Protein AF-A0AAW9S9H1-F1 (afdb_monomer)

Foldseek 3Di:
DWAWLDALVVVVVVCDPPPADSLLSLQLVLLLVLLCLVVVFFDPVLCVVCVVVSVCSVVVVDWRSVSCVVVNRTDICNRGDPLSNVLCCVCVNVCVSVVCLCVQFVVPHPGSSPGDTDPVSSVSSSVVSVVSSVVVVVVVVD

Sequence (142 aa):
MQQVIDDVREHFQNNFPEELPVENAYLPIGVFLAWVIEQELYSSFFEDEFETQILRFKRHETCCGILAELWDGYVAEEQLNEEGKKFAQYYYGNGIYLKDFQETLGKNLPSIYYVADNWQNYNRMRCRIDERFYDWKFMSQY

Structure (mmCIF, N/CA/C/O backbone):
data_AF-A0AAW9S9H1-F1
#
_entry.id   AF-A0AAW9S9H1-F1
#
loop_
_atom_site.group_PDB
_atom_site.id
_atom_site.type_symbol
_atom_site.label_atom_id
_atom_site.label_alt_id
_atom_site.label_comp_id
_atom_site.label_asym_id
_atom_site.label_entity_id
_atom_site.label_seq_id
_atom_site.pdbx_PDB_ins_code
_atom_site.Cartn_x
_atom_site.Cartn_y
_atom_site.Cartn_z
_atom_site.occupancy
_atom_site.B_iso_or_equiv
_atom_site.auth_seq_id
_atom_site.auth_comp_id
_atom_site.auth_asym_id
_atom_site.auth_atom_id
_atom_site.pdbx_PDB_model_num
ATOM 1 N N . MET A 1 1 ? 18.380 3.856 12.605 1.00 45.91 1 MET A N 1
ATOM 2 C CA . MET A 1 1 ? 18.155 2.601 11.861 1.00 45.91 1 MET A CA 1
ATOM 3 C C . MET A 1 1 ? 16.821 2.747 11.179 1.00 45.91 1 MET A C 1
ATOM 5 O O . MET A 1 1 ? 15.882 3.151 11.850 1.00 45.91 1 MET A O 1
ATOM 9 N N . GLN A 1 2 ? 16.770 2.492 9.879 1.00 61.25 2 GLN A N 1
ATOM 10 C CA . GLN A 1 2 ? 15.523 2.389 9.134 1.00 61.25 2 GLN A CA 1
ATOM 11 C C . GLN A 1 2 ? 14.748 1.183 9.674 1.00 61.25 2 GLN A C 1
ATOM 13 O O . GLN A 1 2 ? 15.293 0.080 9.726 1.00 61.25 2 GLN A O 1
ATOM 18 N N . GLN A 1 3 ? 13.527 1.399 10.160 1.00 85.19 3 GLN A N 1
ATOM 19 C CA . GLN A 1 3 ? 12.671 0.310 10.619 1.00 85.19 3 GLN A CA 1
ATOM 20 C C . GLN A 1 3 ? 11.887 -0.216 9.414 1.00 85.19 3 GLN A C 1
ATOM 22 O O . GLN A 1 3 ? 10.981 0.451 8.911 1.00 85.19 3 GLN A O 1
ATOM 27 N N . VAL A 1 4 ? 12.299 -1.387 8.928 1.00 91.19 4 VAL A N 1
ATOM 28 C CA . VAL A 1 4 ? 11.601 -2.145 7.882 1.00 91.19 4 VAL A CA 1
ATOM 29 C C . VAL A 1 4 ? 10.460 -2.919 8.541 1.00 91.19 4 VAL A C 1
ATOM 31 O O . VAL A 1 4 ? 10.674 -3.600 9.544 1.00 91.19 4 VAL A O 1
ATOM 34 N N . ILE A 1 5 ? 9.251 -2.750 8.012 1.00 92.12 5 ILE A N 1
ATOM 35 C CA . ILE A 1 5 ? 8.011 -3.390 8.469 1.00 92.12 5 ILE A CA 1
ATOM 36 C C . ILE A 1 5 ? 7.729 -4.650 7.642 1.00 92.12 5 ILE A C 1
ATOM 38 O O . ILE A 1 5 ? 7.293 -5.650 8.206 1.00 92.12 5 ILE A O 1
ATOM 42 N N . ASP A 1 6 ? 7.971 -4.595 6.329 1.00 92.81 6 ASP A N 1
ATOM 43 C CA . ASP A 1 6 ? 7.838 -5.729 5.408 1.00 92.81 6 ASP A CA 1
ATOM 44 C C . ASP A 1 6 ? 8.924 -5.676 4.333 1.00 92.81 6 ASP A C 1
ATOM 46 O O . ASP A 1 6 ? 9.380 -4.597 3.941 1.00 92.81 6 ASP A O 1
ATOM 50 N N . ASP A 1 7 ? 9.308 -6.854 3.867 1.00 93.81 7 ASP A N 1
ATOM 51 C CA . ASP A 1 7 ? 10.344 -7.108 2.883 1.00 93.81 7 ASP A CA 1
ATOM 52 C C . ASP A 1 7 ? 9.917 -8.298 2.023 1.00 93.81 7 ASP A C 1
ATOM 54 O O . ASP A 1 7 ? 9.780 -9.426 2.505 1.00 93.81 7 ASP A O 1
ATOM 58 N N . VAL A 1 8 ? 9.761 -8.063 0.720 1.00 92.25 8 VAL A N 1
ATOM 59 C CA . VAL A 1 8 ? 9.370 -9.091 -0.252 1.00 92.25 8 VAL A CA 1
ATOM 60 C C . VAL A 1 8 ? 10.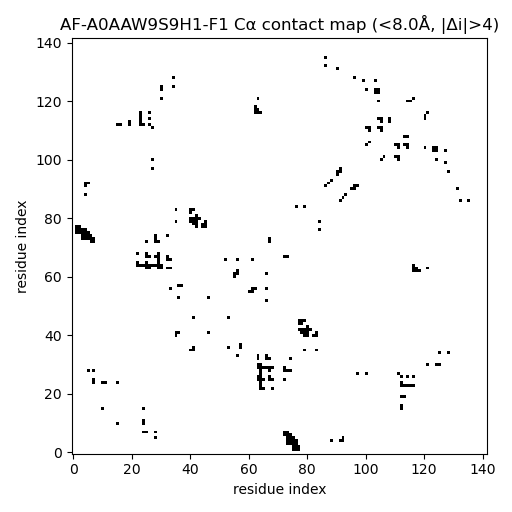276 -10.332 -0.201 1.00 92.25 8 VAL A C 1
ATOM 62 O O . VAL A 1 8 ? 9.837 -11.442 -0.500 1.00 92.25 8 VAL A O 1
ATOM 65 N N . ARG A 1 9 ? 11.535 -10.202 0.241 1.00 90.19 9 ARG A N 1
ATOM 66 C CA . ARG A 1 9 ? 12.467 -11.333 0.386 1.00 90.19 9 ARG A CA 1
ATOM 67 C C . ARG A 1 9 ? 12.000 -12.354 1.418 1.00 90.19 9 ARG A C 1
ATOM 69 O O . ARG A 1 9 ? 12.277 -13.543 1.255 1.00 90.19 9 ARG A O 1
ATOM 76 N N . GLU A 1 10 ? 11.273 -11.921 2.444 1.00 87.56 10 GLU A N 1
ATOM 77 C CA . GLU A 1 10 ? 10.674 -12.818 3.435 1.00 87.56 10 GLU A CA 1
ATOM 78 C C . GLU A 1 10 ? 9.533 -13.645 2.826 1.00 87.56 10 GLU A C 1
ATOM 80 O O . GLU A 1 10 ? 9.299 -14.785 3.228 1.00 87.56 10 GLU A O 1
ATOM 85 N N . HIS A 1 11 ? 8.859 -13.124 1.798 1.00 84.69 11 HIS A N 1
ATOM 86 C CA . HIS A 1 11 ? 7.757 -13.810 1.120 1.00 84.69 11 HIS A CA 1
ATOM 87 C C . HIS A 1 11 ? 8.279 -15.004 0.319 1.00 84.69 11 HIS A C 1
ATOM 89 O O . HIS A 1 11 ? 7.687 -16.082 0.361 1.00 84.69 11 HIS A O 1
ATOM 95 N N . PHE A 1 12 ? 9.445 -14.863 -0.321 1.00 82.69 12 PHE A N 1
ATOM 96 C CA . PHE A 1 12 ? 10.098 -15.963 -1.039 1.00 82.69 12 PHE A CA 1
ATOM 97 C C . PHE A 1 12 ? 10.557 -17.101 -0.117 1.00 82.69 12 PHE A C 1
ATOM 99 O O . PHE A 1 12 ? 10.571 -18.258 -0.531 1.00 82.69 12 PHE A O 1
ATOM 106 N N . GLN A 1 13 ? 10.896 -16.807 1.141 1.00 77.69 13 GLN A N 1
ATOM 107 C CA . GLN A 1 13 ? 11.310 -17.827 2.115 1.00 77.69 13 GLN A CA 1
ATOM 108 C C . GLN A 1 13 ? 10.122 -18.604 2.709 1.00 77.69 13 GLN A C 1
ATOM 110 O O . GLN A 1 13 ? 10.301 -19.713 3.211 1.00 77.69 13 GLN A O 1
ATOM 115 N N . ASN A 1 14 ? 8.905 -18.058 2.619 1.00 67.81 14 ASN A N 1
ATOM 116 C CA . ASN A 1 14 ? 7.711 -18.539 3.318 1.00 67.81 14 ASN A CA 1
ATOM 117 C C . ASN A 1 14 ? 6.736 -19.344 2.430 1.00 67.81 14 ASN A C 1
ATOM 119 O O . ASN A 1 14 ? 5.523 -19.303 2.642 1.00 67.81 14 ASN A O 1
ATOM 123 N N . ASN A 1 15 ? 7.254 -20.146 1.492 1.00 73.19 15 ASN A N 1
ATOM 124 C CA . ASN A 1 15 ? 6.480 -20.952 0.526 1.00 73.19 15 ASN A CA 1
ATOM 125 C C . ASN A 1 15 ? 5.802 -20.133 -0.588 1.00 73.19 15 ASN A C 1
ATOM 127 O O . ASN A 1 15 ? 4.638 -20.373 -0.925 1.00 73.19 15 ASN A O 1
ATOM 131 N N . PHE A 1 16 ? 6.519 -19.176 -1.180 1.00 85.56 16 PHE A N 1
ATOM 132 C CA . PHE A 1 16 ? 6.071 -18.576 -2.435 1.00 85.56 16 PHE A CA 1
ATOM 133 C C . PHE A 1 16 ? 5.921 -19.668 -3.520 1.00 85.56 16 PHE A C 1
ATOM 135 O O . PHE A 1 16 ? 6.846 -20.470 -3.678 1.00 85.56 16 PHE A O 1
ATOM 142 N N . PRO A 1 17 ? 4.788 -19.747 -4.245 1.00 88.94 17 PRO A N 1
ATOM 143 C CA . PRO A 1 17 ? 4.582 -20.797 -5.240 1.00 88.94 17 PRO A CA 1
ATOM 144 C C . PRO A 1 17 ? 5.556 -20.660 -6.418 1.00 88.94 17 PRO A C 1
ATOM 146 O O . PRO A 1 17 ? 5.578 -19.626 -7.084 1.00 88.94 17 PRO A O 1
ATOM 149 N N . GLU A 1 18 ? 6.352 -21.700 -6.682 1.00 88.00 18 GLU A N 1
ATOM 150 C CA . GLU A 1 18 ? 7.407 -21.694 -7.712 1.00 88.00 18 GLU A CA 1
ATOM 151 C C . GLU A 1 18 ? 6.864 -21.478 -9.133 1.00 88.00 18 GLU A C 1
ATOM 153 O O . GLU A 1 18 ? 7.589 -21.037 -10.023 1.00 88.00 18 GLU A O 1
ATOM 158 N N . GLU A 1 19 ? 5.588 -21.793 -9.364 1.00 91.44 19 GLU A N 1
ATOM 159 C CA . GLU A 1 19 ? 4.915 -21.614 -10.647 1.00 91.44 19 GLU A CA 1
ATOM 160 C C . GLU A 1 19 ? 4.454 -20.176 -10.919 1.00 91.44 19 GLU A C 1
ATOM 162 O O . GLU A 1 19 ? 4.048 -19.874 -12.046 1.00 91.44 19 GLU A O 1
ATOM 167 N N . LEU A 1 20 ? 4.468 -19.301 -9.908 1.00 92.00 20 LEU A N 1
ATOM 168 C CA . LEU A 1 20 ? 4.030 -17.918 -10.053 1.00 92.00 20 LEU A CA 1
ATOM 169 C C . LEU A 1 20 ? 5.193 -16.989 -10.435 1.00 92.00 20 LEU A C 1
ATOM 171 O O . LEU A 1 20 ? 6.317 -17.174 -9.965 1.00 92.00 20 LEU A O 1
ATOM 175 N N . PRO A 1 21 ? 4.931 -15.947 -11.245 1.00 90.56 21 PRO A N 1
ATOM 176 C CA . PRO A 1 21 ? 5.894 -14.874 -11.476 1.00 90.56 21 PRO A CA 1
ATOM 177 C C . PRO A 1 21 ? 6.252 -14.171 -10.160 1.00 90.56 21 PRO A C 1
ATOM 179 O O . PRO A 1 21 ? 5.369 -13.930 -9.334 1.00 90.56 21 PRO A O 1
ATOM 182 N N . VAL A 1 22 ? 7.527 -13.826 -9.957 1.00 88.19 22 VAL A N 1
ATOM 183 C CA . VAL A 1 22 ? 8.016 -13.214 -8.704 1.00 88.19 22 VAL A CA 1
ATOM 184 C C . VAL A 1 22 ? 7.321 -11.890 -8.383 1.00 88.19 22 VAL A C 1
ATOM 186 O O . VAL A 1 22 ? 7.162 -11.540 -7.216 1.00 88.19 22 VAL A O 1
ATOM 189 N N . GLU A 1 23 ? 6.832 -11.198 -9.408 1.00 88.44 23 GLU A N 1
ATOM 190 C CA . GLU A 1 23 ? 6.074 -9.951 -9.346 1.00 88.44 23 GLU A CA 1
ATOM 191 C C . GLU A 1 23 ? 4.810 -10.097 -8.478 1.00 88.44 23 GLU A C 1
ATOM 193 O O . GLU A 1 23 ? 4.378 -9.148 -7.822 1.00 88.44 23 GLU A O 1
ATOM 198 N N . ASN A 1 24 ? 4.243 -11.304 -8.381 1.00 93.06 24 ASN A N 1
ATOM 199 C CA . ASN A 1 24 ? 3.082 -11.569 -7.535 1.00 93.06 24 ASN A CA 1
ATOM 200 C C . ASN A 1 24 ? 3.386 -11.422 -6.032 1.00 93.06 24 ASN A C 1
ATOM 202 O O . ASN A 1 24 ? 2.471 -11.136 -5.256 1.00 93.06 24 ASN A O 1
ATOM 206 N N . ALA A 1 25 ? 4.645 -11.589 -5.607 1.00 93.44 25 ALA A N 1
ATOM 207 C CA . ALA A 1 25 ? 5.056 -11.364 -4.219 1.00 93.44 25 ALA A CA 1
ATOM 208 C C . ALA A 1 25 ? 5.036 -9.874 -3.841 1.00 93.44 25 ALA A C 1
ATOM 210 O O . ALA A 1 25 ? 4.823 -9.532 -2.681 1.00 93.44 25 ALA A O 1
ATOM 211 N N . TYR A 1 26 ? 5.192 -8.982 -4.822 1.00 95.81 26 TYR A N 1
ATOM 212 C CA . TYR A 1 26 ? 5.199 -7.534 -4.609 1.00 95.81 26 TYR A CA 1
ATOM 213 C C . TYR A 1 26 ? 3.795 -6.963 -4.423 1.00 95.81 26 TYR A C 1
ATOM 215 O O . TYR A 1 26 ? 3.640 -5.877 -3.868 1.00 95.81 26 TYR A O 1
ATOM 223 N N . LEU A 1 27 ? 2.754 -7.672 -4.868 1.00 96.06 27 LEU A N 1
ATOM 224 C CA . LEU A 1 27 ? 1.399 -7.131 -4.903 1.00 96.06 27 LEU A CA 1
ATOM 225 C C . LEU A 1 27 ? 0.851 -6.724 -3.520 1.00 96.06 27 LEU A C 1
ATOM 227 O O . LEU A 1 27 ? 0.318 -5.616 -3.425 1.00 96.06 27 LEU A O 1
ATOM 231 N N . PRO A 1 28 ? 0.964 -7.532 -2.443 1.00 96.12 28 PRO A N 1
ATOM 232 C CA . PRO A 1 28 ? 0.505 -7.109 -1.121 1.00 96.12 28 PRO A CA 1
ATOM 233 C C . PRO A 1 28 ? 1.202 -5.832 -0.638 1.00 96.12 28 PRO A C 1
ATOM 235 O O . PRO A 1 28 ? 0.533 -4.930 -0.143 1.00 96.12 28 PRO A O 1
ATOM 238 N N . ILE A 1 29 ? 2.511 -5.706 -0.846 1.00 97.00 29 ILE A N 1
ATOM 239 C CA . ILE A 1 29 ? 3.274 -4.503 -0.488 1.00 97.00 29 ILE A CA 1
ATOM 240 C C . ILE A 1 29 ? 2.806 -3.311 -1.337 1.00 97.00 29 ILE A C 1
ATOM 242 O O . ILE A 1 29 ? 2.474 -2.243 -0.817 1.00 97.00 29 ILE A O 1
ATOM 246 N N . GLY A 1 30 ? 2.673 -3.528 -2.644 1.00 97.44 30 GLY A N 1
ATOM 247 C CA . GLY A 1 30 ? 2.250 -2.528 -3.615 1.00 97.44 30 GLY A CA 1
ATOM 248 C C . GLY A 1 30 ? 0.868 -1.957 -3.348 1.00 97.44 30 GLY A C 1
ATOM 249 O O . GLY A 1 30 ? 0.685 -0.751 -3.452 1.00 97.44 30 GLY A O 1
ATOM 250 N N . VAL A 1 31 ? -0.101 -2.788 -2.957 1.00 98.25 31 VAL A N 1
ATOM 251 C CA . VAL A 1 31 ? -1.464 -2.333 -2.637 1.00 98.25 31 VAL A CA 1
ATOM 252 C C . VAL A 1 31 ? -1.474 -1.387 -1.435 1.00 98.25 31 VAL A C 1
ATOM 254 O O . VAL A 1 31 ? -2.193 -0.386 -1.452 1.00 98.25 31 VAL A O 1
ATOM 257 N N . PHE A 1 32 ? -0.673 -1.665 -0.405 1.00 98.38 32 PHE A N 1
ATOM 258 C CA . PHE A 1 32 ? -0.579 -0.787 0.760 1.00 98.38 32 PHE A CA 1
ATOM 259 C C . PHE A 1 32 ? 0.096 0.542 0.411 1.00 98.38 32 PHE A C 1
ATOM 261 O O . PHE A 1 32 ? -0.424 1.605 0.743 1.00 98.38 32 PHE A O 1
ATOM 268 N N . LEU A 1 33 ? 1.214 0.491 -0.314 1.00 97.62 33 LEU A N 1
ATOM 269 C CA . LEU A 1 33 ? 1.966 1.676 -0.735 1.00 97.62 33 LEU A CA 1
ATOM 270 C C . LEU A 1 33 ? 1.172 2.554 -1.710 1.00 97.62 33 LEU A C 1
ATOM 272 O O . LEU A 1 33 ? 1.164 3.775 -1.590 1.00 97.62 33 LEU A O 1
ATOM 276 N N . ALA A 1 34 ? 0.422 1.937 -2.617 1.00 97.75 34 ALA A N 1
ATOM 277 C CA . ALA A 1 34 ? -0.544 2.613 -3.469 1.00 97.75 34 ALA A CA 1
ATOM 278 C C . ALA A 1 34 ? -1.591 3.389 -2.651 1.00 97.75 34 ALA A C 1
ATOM 280 O O . ALA A 1 34 ? -1.890 4.542 -2.948 1.00 97.75 34 ALA A O 1
ATOM 281 N N . TRP A 1 35 ? -2.143 2.784 -1.595 1.00 98.50 35 TRP A N 1
ATOM 282 C CA . TRP A 1 35 ? -3.068 3.476 -0.693 1.00 98.50 35 TRP A CA 1
ATOM 283 C C . TRP A 1 35 ? -2.385 4.618 0.083 1.00 98.50 35 TRP A C 1
ATOM 285 O O . TRP A 1 35 ? -2.955 5.701 0.202 1.00 98.50 35 TRP A O 1
ATOM 295 N N . VAL A 1 36 ? -1.140 4.428 0.534 1.00 98.19 36 VAL A N 1
ATOM 296 C CA . VAL A 1 36 ? -0.325 5.485 1.166 1.00 98.19 36 VAL A CA 1
ATOM 297 C C . VAL A 1 36 ? -0.159 6.695 0.239 1.00 98.19 36 VAL A C 1
ATOM 299 O O . VAL A 1 36 ? -0.264 7.829 0.708 1.00 98.19 36 VAL A O 1
ATOM 302 N N . ILE A 1 37 ? 0.056 6.476 -1.065 1.00 97.50 37 ILE A N 1
ATOM 303 C CA . ILE A 1 37 ? 0.117 7.550 -2.068 1.00 97.50 37 ILE A CA 1
ATOM 304 C C . ILE A 1 37 ? -1.191 8.343 -2.121 1.00 97.50 37 ILE A C 1
ATOM 306 O O . ILE A 1 37 ? -1.162 9.575 -2.129 1.00 97.50 37 ILE A O 1
ATOM 310 N N . GLU A 1 38 ? -2.330 7.655 -2.200 1.00 96.69 38 GLU A N 1
ATOM 311 C CA . GLU A 1 38 ? -3.638 8.307 -2.334 1.00 96.69 38 GLU A CA 1
ATOM 312 C C . GLU A 1 38 ? -4.026 9.118 -1.097 1.00 96.69 38 GLU A C 1
ATOM 314 O O . GLU A 1 38 ? -4.688 10.145 -1.228 1.00 96.69 38 GLU A O 1
ATOM 319 N N . GLN A 1 39 ? -3.597 8.682 0.089 1.00 97.94 39 GLN A N 1
ATOM 320 C CA . GLN A 1 39 ? -3.829 9.396 1.347 1.00 97.94 39 GLN A CA 1
ATOM 321 C C . GLN A 1 39 ? -2.744 10.431 1.679 1.00 97.94 39 GLN A C 1
ATOM 323 O O . GLN A 1 39 ? -2.813 11.053 2.737 1.00 97.94 39 GLN A O 1
ATOM 328 N N . GLU A 1 40 ? -1.741 10.599 0.811 1.00 97.19 40 GLU A N 1
ATOM 329 C CA . GLU A 1 40 ? -0.606 11.514 1.015 1.00 97.19 40 GLU A CA 1
ATOM 330 C C . GLU A 1 40 ? 0.134 11.248 2.342 1.00 97.19 40 GLU A C 1
ATOM 332 O O . GLU A 1 40 ? 0.591 12.152 3.042 1.00 97.19 40 GLU A O 1
ATOM 337 N N . LEU A 1 41 ? 0.253 9.964 2.700 1.00 98.00 41 LEU A N 1
ATOM 338 C CA . LEU A 1 41 ? 0.894 9.497 3.935 1.00 98.00 41 LEU A CA 1
ATOM 339 C 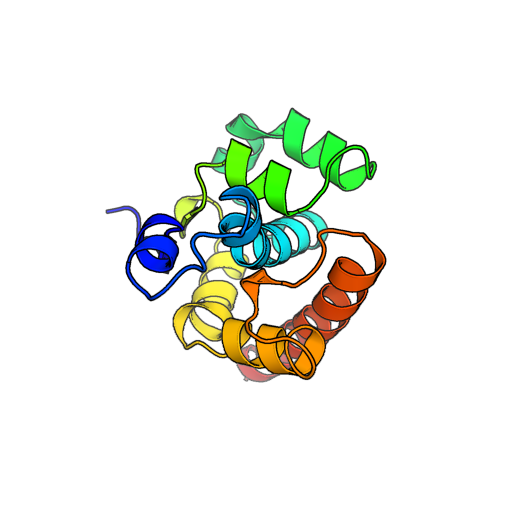C . LEU A 1 41 ? 2.391 9.199 3.775 1.00 98.00 41 LEU A C 1
ATOM 341 O O . LEU A 1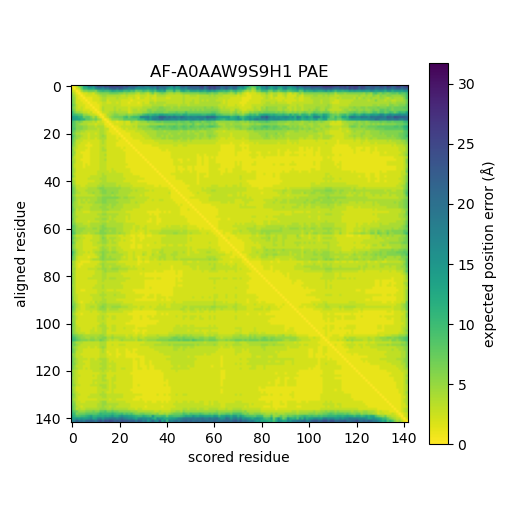 41 ? 3.026 8.677 4.695 1.00 98.00 41 LEU A O 1
ATOM 345 N N . TYR A 1 42 ? 2.960 9.527 2.618 1.00 96.94 42 TYR A N 1
ATOM 346 C CA . TYR A 1 42 ? 4.381 9.377 2.333 1.00 96.94 42 TYR A CA 1
ATOM 347 C C . TYR A 1 42 ? 5.211 10.525 2.934 1.00 96.94 42 TYR A C 1
ATOM 349 O O . TYR A 1 42 ? 4.689 11.597 3.247 1.00 96.94 42 TYR A O 1
ATOM 357 N N . SER A 1 43 ? 6.508 10.295 3.151 1.00 96.56 43 SER A N 1
ATOM 358 C CA . SER A 1 43 ? 7.428 11.325 3.654 1.00 96.56 43 SER A CA 1
ATOM 359 C C . SER A 1 43 ? 7.865 12.283 2.541 1.00 96.56 43 SER A C 1
ATOM 361 O O . SER A 1 43 ? 7.859 11.920 1.368 1.00 96.56 43 SER A O 1
ATOM 363 N N . SER A 1 44 ? 8.303 13.497 2.893 1.00 95.44 44 SER A N 1
ATOM 364 C CA . SER A 1 44 ? 8.830 14.449 1.901 1.00 95.44 44 SER A CA 1
ATOM 365 C C . SER A 1 44 ? 10.110 13.944 1.233 1.00 95.44 44 SER A C 1
ATOM 367 O O . SER A 1 44 ? 10.297 14.133 0.042 1.00 95.44 44 SER A O 1
ATOM 369 N N . PHE A 1 45 ? 10.969 13.256 1.993 1.00 91.69 45 PHE A N 1
ATOM 370 C CA . PHE A 1 45 ? 12.168 12.610 1.453 1.00 91.69 45 PHE A CA 1
ATOM 371 C C . PHE A 1 45 ? 11.800 11.597 0.364 1.00 91.69 45 PHE A C 1
ATOM 373 O O . PHE A 1 45 ? 12.397 11.577 -0.705 1.00 91.69 45 PHE A O 1
ATOM 380 N N . PHE A 1 46 ? 10.774 10.792 0.629 1.00 91.50 46 PHE A N 1
ATOM 381 C CA . PHE A 1 46 ? 10.300 9.794 -0.310 1.00 91.50 46 PHE A CA 1
ATOM 382 C C . PHE A 1 46 ? 9.627 10.416 -1.544 1.00 91.50 46 PHE A C 1
ATOM 384 O O . PHE A 1 46 ? 9.800 9.930 -2.659 1.00 91.50 46 PHE A O 1
ATOM 391 N N . GLU A 1 47 ? 8.887 11.512 -1.365 1.00 94.75 47 GLU A N 1
ATOM 392 C CA . GLU A 1 47 ? 8.324 12.284 -2.477 1.00 94.75 47 GLU A CA 1
ATOM 393 C C . GLU A 1 47 ? 9.414 12.839 -3.398 1.00 94.75 47 GLU A C 1
ATOM 395 O O . GLU A 1 47 ? 9.315 12.665 -4.612 1.00 94.75 47 GLU A O 1
ATOM 400 N N . ASP A 1 48 ? 10.471 13.431 -2.832 1.00 94.69 48 ASP A N 1
ATOM 401 C CA . ASP A 1 48 ? 11.589 14.002 -3.593 1.00 94.69 48 ASP A CA 1
ATOM 402 C C . ASP A 1 48 ? 12.289 12.948 -4.476 1.00 94.69 48 ASP A C 1
ATOM 404 O O . ASP A 1 48 ? 12.730 13.256 -5.585 1.00 94.69 48 ASP A O 1
ATOM 408 N N . GLU A 1 49 ? 12.380 11.695 -4.014 1.00 93.12 49 GLU A N 1
ATOM 409 C CA . GLU A 1 49 ? 13.002 10.602 -4.773 1.00 93.12 49 GLU A CA 1
ATOM 410 C C . GLU A 1 49 ? 12.065 9.963 -5.814 1.00 93.12 49 GLU A C 1
ATOM 412 O O . GLU A 1 49 ? 12.527 9.536 -6.877 1.00 93.12 49 GLU A O 1
ATOM 417 N N . PHE A 1 50 ? 10.754 9.907 -5.546 1.00 93.50 50 PHE A N 1
ATOM 418 C CA . PHE A 1 50 ? 9.802 9.095 -6.321 1.00 93.50 50 PHE A CA 1
ATOM 419 C C . PHE A 1 50 ? 8.605 9.865 -6.906 1.00 93.50 50 PHE A C 1
ATOM 421 O O . PHE A 1 50 ? 7.617 9.249 -7.323 1.00 93.50 50 PHE A O 1
ATOM 428 N N . GLU A 1 51 ? 8.685 11.196 -7.007 1.00 95.19 51 GLU A N 1
ATOM 429 C CA . GLU A 1 51 ? 7.619 12.076 -7.519 1.00 95.19 51 GLU A CA 1
ATOM 430 C C . GLU A 1 51 ? 7.008 11.567 -8.840 1.00 95.19 51 GLU A C 1
ATOM 432 O O . GLU A 1 51 ? 5.787 11.503 -9.007 1.00 95.19 51 GLU A O 1
ATOM 437 N N . THR A 1 52 ? 7.847 11.143 -9.792 1.00 94.69 52 THR A N 1
ATOM 438 C CA . THR A 1 52 ? 7.375 10.674 -11.105 1.00 94.69 52 THR A CA 1
ATOM 439 C C . THR A 1 52 ? 6.529 9.404 -10.987 1.00 94.69 52 THR A C 1
ATOM 441 O O . THR A 1 52 ? 5.491 9.287 -11.638 1.00 94.69 52 THR A O 1
ATOM 444 N N . GLN A 1 53 ? 6.946 8.443 -10.165 1.00 94.69 53 GLN A N 1
ATOM 445 C CA . GLN A 1 53 ? 6.245 7.180 -9.940 1.00 94.69 53 GLN A CA 1
ATOM 446 C C . GLN A 1 53 ? 4.915 7.431 -9.224 1.00 94.69 53 GLN A C 1
ATOM 448 O O . GLN A 1 53 ? 3.891 6.883 -9.635 1.00 94.69 53 GLN A O 1
ATOM 453 N N . ILE A 1 54 ? 4.915 8.333 -8.238 1.00 95.50 54 ILE A N 1
ATOM 454 C CA . ILE A 1 54 ? 3.716 8.797 -7.534 1.00 95.50 54 ILE A CA 1
ATOM 455 C C . ILE A 1 54 ? 2.710 9.400 -8.524 1.00 95.50 54 ILE A C 1
ATOM 457 O O . ILE A 1 54 ? 1.544 9.000 -8.548 1.00 95.50 54 ILE A O 1
ATOM 461 N N . LEU A 1 55 ? 3.150 10.315 -9.394 1.00 95.81 55 LEU A N 1
ATOM 462 C CA . LEU A 1 55 ? 2.289 10.945 -10.400 1.00 95.81 55 LEU A CA 1
ATOM 463 C C . LEU A 1 55 ? 1.728 9.935 -11.406 1.00 95.81 55 LEU A C 1
ATOM 465 O O . LEU A 1 55 ? 0.545 9.999 -11.745 1.00 95.81 55 LEU A O 1
ATOM 469 N N . ARG A 1 56 ? 2.550 8.989 -11.873 1.00 95.31 56 ARG A N 1
ATOM 470 C CA . ARG A 1 56 ? 2.109 7.922 -12.784 1.00 95.31 56 ARG A CA 1
ATOM 471 C C . ARG A 1 56 ? 1.080 7.009 -12.124 1.00 95.31 56 ARG A C 1
ATOM 473 O O . ARG A 1 56 ? 0.092 6.657 -12.765 1.00 95.31 56 ARG A O 1
ATOM 480 N N . PHE A 1 57 ? 1.263 6.672 -10.847 1.00 94.88 57 PHE A N 1
ATOM 481 C CA . PHE A 1 57 ? 0.278 5.904 -10.088 1.00 94.88 57 PHE A CA 1
ATOM 482 C C . PHE A 1 57 ? -1.043 6.671 -9.950 1.00 94.88 57 PHE A C 1
ATOM 484 O O . PHE A 1 57 ? -2.085 6.151 -10.346 1.00 94.88 57 PHE A O 1
ATOM 491 N N . LYS A 1 58 ? -1.000 7.945 -9.524 1.00 94.06 58 LYS A N 1
ATOM 492 C CA . LYS A 1 58 ? -2.190 8.815 -9.405 1.00 94.06 58 LYS A CA 1
ATOM 493 C C . LYS A 1 58 ? -2.947 8.995 -10.737 1.00 94.06 58 LYS A C 1
ATOM 495 O O . LYS A 1 58 ? -4.143 9.267 -10.731 1.00 94.06 58 LYS A O 1
ATOM 500 N N . ARG A 1 59 ? -2.283 8.834 -11.890 1.00 95.88 59 ARG A N 1
ATOM 501 C CA . ARG A 1 59 ? -2.894 8.868 -13.239 1.00 95.88 59 ARG A CA 1
ATOM 502 C C . ARG A 1 59 ? -3.361 7.506 -13.761 1.00 95.88 59 ARG A C 1
ATOM 504 O O . ARG A 1 59 ? -3.829 7.417 -14.893 1.00 95.88 59 ARG A O 1
ATOM 511 N N . HIS A 1 60 ? -3.229 6.459 -12.955 1.00 93.69 60 HIS A N 1
ATOM 512 C CA . HIS A 1 60 ? -3.497 5.070 -13.320 1.00 93.69 60 HIS A CA 1
ATOM 513 C C . HIS A 1 60 ? -2.628 4.542 -14.480 1.00 93.69 60 HIS A C 1
ATOM 515 O O . HIS A 1 60 ? -3.039 3.655 -15.228 1.00 93.69 60 HIS A O 1
ATOM 521 N N . GLU A 1 61 ? -1.409 5.069 -14.631 1.00 94.50 61 GLU A N 1
ATOM 522 C CA . GLU A 1 61 ? -0.439 4.675 -15.666 1.00 94.50 61 GLU A CA 1
ATOM 523 C C . GLU A 1 61 ? 0.502 3.538 -15.214 1.00 94.50 61 GLU A C 1
ATOM 525 O O . GLU A 1 61 ? 1.354 3.089 -15.985 1.00 94.50 61 GLU A O 1
ATOM 530 N N . THR A 1 62 ? 0.384 3.090 -13.961 1.00 92.44 62 THR A N 1
ATOM 531 C CA . THR A 1 62 ? 1.093 1.934 -13.390 1.00 92.44 62 THR A CA 1
ATO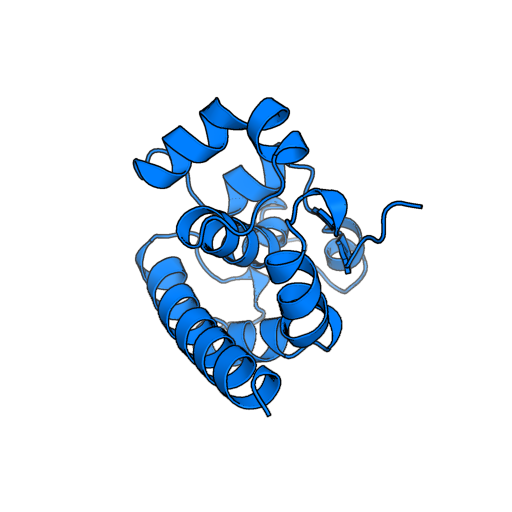M 532 C C . THR A 1 62 ? 0.178 1.181 -12.422 1.00 92.44 62 THR A C 1
ATOM 534 O O . THR A 1 62 ? -0.828 1.728 -11.968 1.00 92.44 62 THR A O 1
ATOM 537 N N . CYS A 1 63 ? 0.507 -0.074 -12.124 1.00 91.19 63 CYS A N 1
ATOM 538 C CA . CYS A 1 63 ? -0.219 -0.929 -11.184 1.00 91.19 63 CYS A CA 1
ATOM 539 C C . CYS A 1 63 ? 0.567 -1.137 -9.877 1.00 91.19 63 CYS A C 1
ATOM 541 O O . CYS A 1 63 ? 1.695 -0.655 -9.737 1.00 91.19 63 CYS A O 1
ATOM 543 N N . CYS A 1 64 ? -0.055 -1.804 -8.902 1.00 95.19 64 CYS A N 1
ATOM 544 C CA . CYS A 1 64 ? 0.446 -1.870 -7.528 1.00 95.19 64 CYS A CA 1
ATOM 545 C C . CYS A 1 64 ? 1.742 -2.686 -7.422 1.00 95.19 64 CYS A C 1
ATOM 547 O O . CYS A 1 64 ? 2.684 -2.251 -6.766 1.00 95.19 64 CYS A O 1
ATOM 549 N N . GLY A 1 65 ? 1.811 -3.844 -8.080 1.00 92.31 65 GLY A N 1
ATOM 550 C CA . GLY A 1 65 ? 2.984 -4.718 -8.053 1.00 92.31 65 GLY A CA 1
ATOM 551 C C . GLY A 1 65 ? 4.217 -4.040 -8.646 1.00 92.31 65 GLY A C 1
ATOM 552 O O . GLY A 1 65 ? 5.258 -4.009 -7.999 1.00 92.31 65 GLY A O 1
ATOM 553 N N . ILE A 1 66 ? 4.071 -3.395 -9.811 1.00 90.44 66 ILE A N 1
ATOM 554 C CA . ILE A 1 66 ? 5.162 -2.640 -10.457 1.00 90.44 66 ILE A CA 1
ATOM 555 C C . ILE A 1 66 ? 5.633 -1.483 -9.569 1.00 90.44 66 ILE A C 1
ATOM 557 O O . ILE A 1 66 ? 6.828 -1.217 -9.483 1.00 90.44 66 ILE A O 1
ATOM 561 N N . LEU A 1 67 ? 4.709 -0.781 -8.904 1.00 93.06 67 LEU A N 1
ATOM 562 C CA . LEU A 1 67 ? 5.066 0.293 -7.977 1.00 93.06 67 LEU A CA 1
ATOM 563 C C . LEU A 1 67 ? 5.964 -0.231 -6.845 1.00 93.06 67 LEU A C 1
ATOM 565 O O . LEU A 1 67 ? 7.000 0.366 -6.574 1.00 93.06 67 LEU A O 1
ATOM 569 N N . ALA A 1 68 ? 5.590 -1.351 -6.220 1.00 93.88 68 ALA A N 1
ATOM 570 C CA . ALA A 1 68 ? 6.402 -1.964 -5.172 1.00 93.88 68 ALA A CA 1
ATOM 571 C C . ALA A 1 68 ? 7.741 -2.492 -5.694 1.00 93.88 68 ALA A C 1
ATOM 573 O O . ALA A 1 68 ? 8.744 -2.349 -5.003 1.00 93.88 68 ALA A O 1
ATOM 574 N N . GLU A 1 69 ? 7.777 -3.068 -6.894 1.00 92.12 69 GLU A N 1
ATOM 575 C CA . GLU A 1 69 ? 9.017 -3.534 -7.524 1.00 92.12 69 GLU A CA 1
ATOM 576 C C . GLU A 1 69 ? 10.012 -2.386 -7.740 1.00 92.12 69 GLU A C 1
ATOM 578 O O . GLU A 1 69 ? 11.180 -2.507 -7.381 1.00 92.12 69 GLU A O 1
ATOM 583 N N . LEU A 1 70 ? 9.542 -1.240 -8.246 1.00 89.00 70 LEU A N 1
ATOM 584 C CA . LEU A 1 70 ? 10.364 -0.037 -8.429 1.00 89.00 70 LEU A CA 1
ATOM 585 C C . LEU A 1 70 ? 10.890 0.548 -7.110 1.00 89.00 70 LEU A C 1
ATOM 587 O O . LEU A 1 70 ? 11.828 1.342 -7.136 1.00 89.00 70 LEU A O 1
ATOM 591 N N . TRP A 1 71 ? 10.276 0.184 -5.985 1.00 90.38 71 TRP A N 1
ATOM 592 C CA . TRP A 1 71 ? 10.641 0.602 -4.628 1.00 90.38 71 TRP A CA 1
ATOM 593 C C . TRP A 1 71 ? 11.277 -0.544 -3.830 1.00 90.38 71 TRP A C 1
ATOM 595 O O . TRP A 1 71 ? 11.166 -0.610 -2.605 1.00 90.38 71 TRP A O 1
ATOM 605 N N . ASP A 1 72 ? 11.903 -1.472 -4.557 1.00 90.25 72 ASP A N 1
ATOM 606 C CA . ASP A 1 72 ? 12.640 -2.641 -4.079 1.00 90.25 72 ASP A CA 1
ATOM 607 C C . ASP A 1 72 ? 11.837 -3.630 -3.204 1.00 90.25 72 ASP A C 1
ATOM 609 O O . ASP A 1 72 ? 12.398 -4.587 -2.672 1.00 90.25 72 ASP A O 1
ATOM 613 N N . GLY A 1 73 ? 10.515 -3.466 -3.100 1.00 93.00 73 GLY A N 1
ATOM 614 C CA . GLY A 1 73 ? 9.622 -4.386 -2.398 1.00 93.00 73 GLY A CA 1
ATOM 61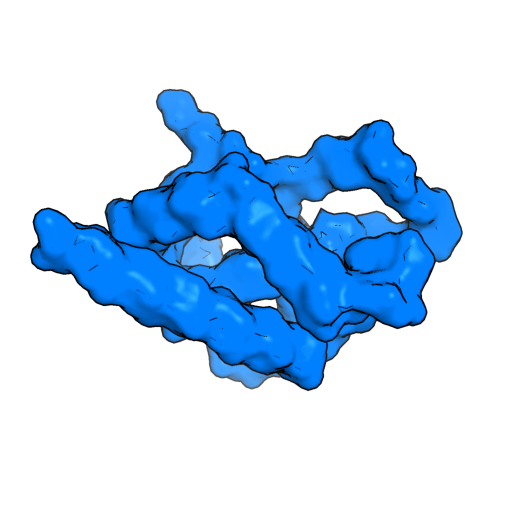5 C C . GLY A 1 73 ? 9.670 -4.281 -0.875 1.00 93.00 73 GLY A C 1
ATOM 616 O O . GLY A 1 73 ? 9.621 -5.313 -0.206 1.00 93.00 73 GLY A O 1
ATOM 617 N N . TYR A 1 74 ? 9.736 -3.065 -0.323 1.00 94.12 74 TYR A N 1
ATOM 618 C CA . TYR A 1 74 ? 9.699 -2.840 1.128 1.00 94.12 74 TYR A CA 1
ATOM 619 C C . TYR A 1 74 ? 8.572 -1.916 1.566 1.00 94.12 74 TYR A C 1
ATOM 621 O O . TYR A 1 74 ? 8.234 -0.953 0.875 1.00 94.12 74 TYR A O 1
ATOM 629 N N . VAL A 1 75 ? 8.088 -2.158 2.786 1.00 94.69 75 VAL A N 1
ATOM 630 C CA . VAL A 1 75 ? 7.403 -1.151 3.600 1.00 94.69 75 VAL A CA 1
ATOM 631 C C . VAL A 1 75 ? 8.348 -0.746 4.725 1.00 94.69 75 VAL A C 1
ATOM 633 O O . VAL A 1 75 ? 8.683 -1.561 5.582 1.00 94.69 75 VAL A O 1
ATOM 636 N N . ALA A 1 76 ? 8.780 0.510 4.747 1.00 93.94 76 ALA A N 1
ATOM 637 C CA . ALA A 1 76 ? 9.708 1.048 5.732 1.00 93.94 76 ALA A CA 1
ATOM 638 C C . ALA A 1 76 ? 9.232 2.404 6.254 1.00 93.94 76 ALA A C 1
ATOM 640 O O . ALA A 1 76 ? 8.656 3.207 5.524 1.00 93.94 76 ALA A O 1
ATOM 641 N N . GLU A 1 77 ? 9.520 2.698 7.522 1.00 93.88 77 GLU A N 1
ATOM 642 C CA . GLU A 1 77 ? 9.054 3.938 8.155 1.00 93.88 77 GLU A CA 1
ATOM 643 C C . GLU A 1 77 ? 9.533 5.214 7.457 1.00 93.88 77 GLU A C 1
ATOM 645 O O . GLU A 1 77 ? 8.837 6.222 7.493 1.00 93.88 77 GLU A O 1
ATOM 650 N N . GLU A 1 78 ? 10.700 5.201 6.812 1.00 92.69 78 GLU A N 1
ATOM 651 C CA . GLU A 1 78 ? 11.219 6.376 6.099 1.00 92.69 78 GLU A CA 1
ATOM 652 C C . GLU A 1 78 ? 10.412 6.750 4.852 1.00 92.69 78 GLU A C 1
ATOM 654 O O . GLU A 1 78 ? 10.417 7.915 4.453 1.00 92.69 78 GLU A O 1
ATOM 659 N N . GLN A 1 79 ? 9.674 5.796 4.277 1.00 94.44 79 GLN A N 1
ATOM 660 C CA . GLN A 1 79 ? 8.772 6.053 3.155 1.00 94.44 79 GLN A CA 1
ATOM 661 C C . GLN A 1 79 ? 7.541 6.850 3.606 1.00 94.44 79 GLN A C 1
ATOM 663 O O . GLN A 1 79 ? 6.820 7.399 2.779 1.00 94.44 79 GLN A O 1
ATOM 668 N N . LEU A 1 80 ? 7.290 6.925 4.917 1.00 96.69 80 LEU A N 1
ATOM 669 C CA . LEU A 1 80 ? 6.050 7.405 5.513 1.00 96.69 80 LEU A CA 1
ATOM 670 C C . LEU A 1 80 ? 6.269 8.691 6.314 1.00 96.69 80 LEU A C 1
ATOM 672 O O . LEU A 1 80 ? 7.296 8.885 6.969 1.00 96.69 80 LEU A O 1
ATOM 676 N N . ASN A 1 81 ? 5.273 9.572 6.319 1.00 97.44 81 ASN A N 1
ATOM 677 C CA . ASN A 1 81 ? 5.232 10.674 7.277 1.00 97.44 81 ASN A CA 1
ATOM 678 C C . ASN A 1 81 ? 4.825 10.173 8.678 1.00 97.44 81 ASN A C 1
ATOM 680 O O . ASN A 1 81 ? 4.503 9.002 8.873 1.00 97.44 81 ASN A O 1
ATOM 684 N N . GLU A 1 82 ? 4.831 11.051 9.683 1.00 96.38 82 GLU A N 1
ATOM 685 C CA . GLU A 1 82 ? 4.565 10.664 11.080 1.00 96.38 82 GLU A CA 1
ATOM 686 C C . GLU A 1 82 ? 3.202 9.997 11.307 1.00 96.38 82 GLU A C 1
ATOM 688 O O . GLU A 1 82 ? 3.059 9.143 12.182 1.00 96.38 82 GLU A O 1
ATOM 693 N N . GLU A 1 83 ? 2.188 10.372 10.533 1.00 97.38 83 GLU A N 1
ATOM 694 C CA . GLU A 1 83 ? 0.866 9.761 10.609 1.00 97.38 83 GLU A CA 1
ATOM 695 C C . GLU A 1 83 ? 0.852 8.389 9.930 1.00 97.38 83 GLU A C 1
ATOM 697 O O . GLU A 1 83 ? 0.401 7.407 10.528 1.00 97.38 83 GLU A O 1
ATOM 702 N N . GLY A 1 84 ? 1.430 8.312 8.727 1.00 97.50 84 GLY A N 1
ATOM 703 C CA . GLY A 1 84 ? 1.614 7.073 7.982 1.00 97.50 84 GLY A CA 1
ATOM 704 C C . GLY A 1 84 ? 2.378 6.027 8.789 1.00 97.50 84 GLY A C 1
ATOM 705 O O . GLY A 1 84 ? 1.932 4.886 8.867 1.00 97.50 84 GLY A O 1
ATOM 706 N N . LYS A 1 85 ? 3.462 6.415 9.476 1.00 96.62 85 LYS A N 1
ATOM 707 C CA . LYS A 1 85 ? 4.244 5.526 10.354 1.00 96.62 85 LYS A CA 1
ATOM 708 C C . LYS A 1 85 ? 3.380 4.891 11.438 1.00 96.62 85 LYS A C 1
ATOM 710 O O . LYS A 1 85 ? 3.379 3.672 11.591 1.00 96.62 85 LYS A O 1
ATOM 715 N N . LYS A 1 86 ? 2.612 5.700 12.174 1.00 96.25 86 LYS A N 1
ATOM 716 C CA . LYS A 1 86 ? 1.770 5.207 13.275 1.00 96.25 86 LYS A CA 1
ATOM 717 C C . LYS A 1 86 ? 0.684 4.262 12.772 1.00 96.25 86 LYS A C 1
ATOM 719 O O . LYS A 1 86 ? 0.441 3.225 13.390 1.00 96.25 86 LYS A O 1
ATOM 724 N N . PHE A 1 87 ? 0.052 4.596 11.647 1.00 97.69 87 PHE A N 1
ATOM 725 C CA . PHE A 1 87 ? -0.954 3.722 11.059 1.00 97.69 87 PHE A CA 1
ATOM 726 C C . PHE A 1 87 ? -0.341 2.429 10.509 1.00 97.69 87 PHE A C 1
ATOM 728 O O . PHE A 1 87 ? -0.875 1.354 10.767 1.00 97.69 87 PHE A O 1
ATOM 735 N N . ALA A 1 88 ? 0.802 2.500 9.820 1.00 97.38 88 ALA A N 1
ATOM 736 C CA . ALA A 1 88 ? 1.505 1.326 9.312 1.00 97.38 88 ALA A CA 1
ATOM 737 C C . ALA A 1 88 ? 1.933 0.388 10.448 1.00 97.38 88 ALA A C 1
ATOM 739 O O . ALA A 1 88 ? 1.702 -0.812 10.358 1.00 97.38 88 ALA A O 1
ATOM 740 N N . GLN A 1 89 ? 2.459 0.910 11.558 1.00 95.19 89 GLN A N 1
ATOM 741 C CA . GLN A 1 89 ? 2.755 0.100 12.746 1.00 95.19 89 GLN A CA 1
ATOM 742 C C . GLN A 1 89 ? 1.495 -0.576 13.309 1.00 95.19 89 GLN A C 1
ATOM 744 O O . GLN A 1 89 ? 1.511 -1.772 13.601 1.00 95.19 89 GLN A O 1
ATOM 749 N N . TYR A 1 90 ? 0.391 0.168 13.439 1.00 95.94 90 TYR A N 1
ATOM 750 C CA . TYR A 1 90 ? -0.870 -0.365 13.958 1.00 95.94 90 TYR A CA 1
ATOM 751 C C . TYR A 1 90 ? -1.468 -1.449 13.054 1.00 95.94 90 TYR A C 1
ATOM 753 O O . TYR A 1 90 ? -1.840 -2.518 13.537 1.00 95.94 90 TYR A O 1
ATOM 761 N N . TYR A 1 91 ? -1.586 -1.165 11.761 1.00 97.62 91 TYR A N 1
ATOM 762 C CA . TYR A 1 91 ? -2.366 -1.956 10.820 1.00 97.62 91 TYR A CA 1
ATOM 763 C C . TYR A 1 91 ? -1.512 -2.985 10.075 1.00 97.62 91 TYR A C 1
ATOM 765 O O . TYR A 1 91 ? -1.870 -4.163 10.025 1.00 97.62 91 TYR A O 1
ATOM 773 N N . TYR A 1 92 ? -0.363 -2.569 9.544 1.00 95.81 92 TYR A N 1
ATOM 774 C CA . TYR A 1 92 ? 0.555 -3.449 8.823 1.00 95.81 92 TYR A CA 1
ATOM 775 C C . TYR A 1 92 ? 1.398 -4.281 9.792 1.00 95.81 92 TYR A C 1
ATOM 777 O O . TYR A 1 92 ? 1.339 -5.508 9.761 1.00 95.81 92 TYR A O 1
ATOM 785 N N . GLY A 1 93 ? 2.118 -3.621 10.703 1.00 93.88 93 GLY A N 1
ATOM 786 C CA . GLY A 1 93 ? 3.077 -4.255 11.612 1.00 93.88 93 GLY A CA 1
ATOM 787 C C . GLY A 1 93 ? 2.461 -5.282 12.567 1.00 93.88 93 GLY A C 1
ATOM 788 O O . GLY A 1 93 ? 3.116 -6.255 12.925 1.00 93.88 93 GLY A O 1
ATOM 789 N N . ASN A 1 94 ? 1.184 -5.129 12.932 1.00 93.81 94 ASN A N 1
ATOM 790 C CA . ASN A 1 94 ? 0.460 -6.113 13.751 1.00 93.81 94 ASN A CA 1
ATOM 791 C C . ASN A 1 94 ? -0.250 -7.209 12.928 1.00 93.81 94 ASN A C 1
ATOM 793 O O . ASN A 1 94 ? -1.057 -7.962 13.474 1.00 93.81 94 ASN A O 1
ATOM 797 N N . GLY A 1 95 ? -0.014 -7.287 11.614 1.00 95.00 95 GLY A N 1
ATOM 798 C CA . GLY A 1 95 ? -0.571 -8.320 10.732 1.00 95.00 95 GLY A CA 1
ATOM 799 C C . GLY A 1 95 ? -2.060 -8.168 10.392 1.00 95.00 95 GLY A C 1
ATOM 800 O O . GLY A 1 95 ? -2.627 -9.039 9.728 1.00 95.00 95 GLY A O 1
ATOM 801 N N . ILE A 1 96 ? -2.713 -7.077 10.811 1.00 97.88 96 ILE A N 1
ATOM 802 C CA . ILE A 1 96 ? -4.132 -6.817 10.508 1.00 97.88 96 ILE A CA 1
ATOM 803 C C . ILE A 1 96 ? -4.315 -6.637 8.997 1.00 97.88 96 ILE A C 1
ATOM 805 O O . ILE A 1 96 ? -5.250 -7.198 8.426 1.00 97.88 96 ILE A O 1
ATOM 809 N N . TYR A 1 97 ? -3.384 -5.929 8.351 1.00 98.31 97 TYR A N 1
ATOM 810 C CA . TYR A 1 97 ? -3.365 -5.731 6.906 1.00 98.31 97 TYR A CA 1
ATOM 811 C C . TYR A 1 97 ? -3.380 -7.053 6.141 1.00 98.31 97 TYR A C 1
ATOM 813 O O . TYR A 1 97 ? -4.242 -7.261 5.291 1.00 98.31 97 TYR A O 1
ATOM 821 N N . LEU A 1 98 ? -2.468 -7.971 6.471 1.00 96.00 98 LEU A N 1
ATOM 822 C CA . LEU A 1 98 ? -2.354 -9.246 5.767 1.00 96.00 98 LEU A CA 1
ATOM 823 C C . LEU A 1 98 ? -3.621 -10.097 5.934 1.00 96.00 98 LEU A C 1
ATOM 825 O O . LEU A 1 98 ? -4.075 -10.741 4.986 1.00 96.00 98 LEU A O 1
ATOM 829 N N . LYS A 1 99 ? -4.234 -10.057 7.123 1.00 97.38 99 LYS A N 1
ATOM 830 C CA . LYS A 1 99 ? -5.521 -10.710 7.381 1.00 97.38 99 LYS A CA 1
ATOM 831 C C . LYS A 1 99 ? -6.635 -10.115 6.518 1.00 97.38 99 LYS A C 1
ATOM 833 O O . LYS A 1 99 ? -7.355 -10.866 5.866 1.00 97.38 99 LYS A O 1
ATOM 838 N N . ASP A 1 100 ? -6.757 -8.792 6.479 1.00 98.44 100 ASP A N 1
ATOM 839 C CA . ASP A 1 100 ? -7.757 -8.116 5.651 1.00 98.44 100 ASP A CA 1
ATOM 840 C C . ASP A 1 100 ? -7.505 -8.358 4.150 1.00 98.44 100 ASP A C 1
ATOM 842 O O . ASP A 1 100 ? -8.462 -8.548 3.397 1.00 98.44 100 ASP A O 1
ATOM 846 N N . PHE A 1 101 ? -6.244 -8.440 3.714 1.00 97.88 101 PHE A N 1
ATOM 847 C CA . PHE A 1 101 ? -5.868 -8.801 2.344 1.00 97.88 101 PHE A CA 1
ATOM 848 C C . PHE A 1 101 ? -6.337 -10.217 1.987 1.00 97.88 101 PHE A C 1
ATOM 850 O O . PHE A 1 101 ? -7.004 -10.424 0.967 1.00 97.88 101 PHE A O 1
ATOM 857 N N . GLN A 1 102 ? -6.067 -11.192 2.860 1.00 96.75 102 GLN A N 1
ATOM 858 C CA . GLN A 1 102 ? -6.526 -12.572 2.699 1.00 96.75 102 GLN A CA 1
ATOM 859 C C . GLN A 1 102 ? -8.061 -12.667 2.693 1.00 96.75 102 GLN A C 1
ATOM 861 O O . GLN A 1 102 ? -8.634 -13.348 1.844 1.00 96.75 102 GLN A O 1
ATOM 866 N N . GLU A 1 103 ? -8.751 -11.978 3.602 1.00 97.75 103 GLU A N 1
ATOM 867 C CA . GLU A 1 103 ? -10.217 -12.010 3.696 1.00 97.75 103 GLU A CA 1
ATOM 868 C C . GLU A 1 103 ? -10.899 -11.321 2.505 1.00 97.75 103 GLU A C 1
ATOM 870 O O . GLU A 1 103 ? -11.926 -11.802 2.014 1.00 97.75 103 GLU A O 1
ATOM 875 N N . THR A 1 104 ? -10.318 -10.225 2.013 1.00 97.88 104 THR A N 1
ATOM 876 C CA . THR A 1 104 ? -10.890 -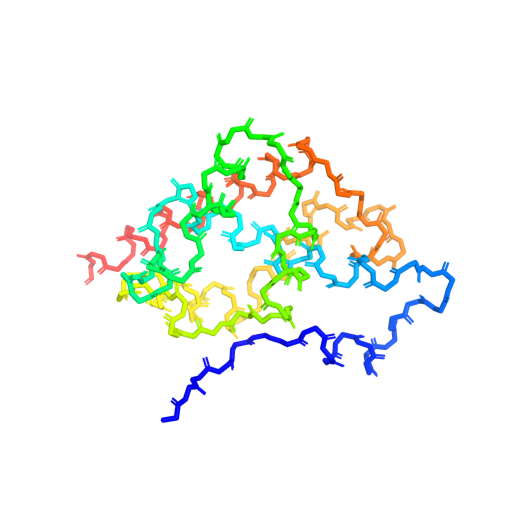9.415 0.931 1.00 97.88 104 THR A CA 1
ATOM 877 C C . THR A 1 104 ? -10.594 -10.019 -0.437 1.00 97.88 104 THR A C 1
ATOM 879 O O . THR A 1 104 ? -11.502 -10.146 -1.263 1.00 97.88 104 THR A O 1
ATOM 882 N N . LEU A 1 105 ? -9.344 -10.404 -0.702 1.00 97.62 105 LEU A N 1
ATOM 883 C CA . LEU A 1 105 ? -8.894 -10.825 -2.032 1.00 97.62 105 LEU A CA 1
ATOM 884 C C . LEU A 1 105 ? -8.507 -12.309 -2.100 1.00 97.62 105 LEU A C 1
ATOM 886 O O . LEU A 1 105 ? -8.770 -12.949 -3.116 1.00 97.62 105 LEU A O 1
ATOM 890 N N . GLY A 1 106 ? -7.942 -12.866 -1.027 1.00 95.19 106 GLY A N 1
ATOM 891 C CA . GLY A 1 106 ? -7.386 -14.227 -1.001 1.00 95.19 106 GLY A CA 1
ATOM 892 C C . GLY A 1 106 ? -8.378 -15.366 -0.725 1.00 95.19 106 GLY A C 1
ATOM 893 O O . GLY A 1 106 ? -8.045 -16.524 -0.954 1.00 95.19 106 GLY A O 1
ATOM 894 N N . LYS A 1 107 ? -9.604 -15.083 -0.261 1.00 92.00 107 LYS A N 1
ATOM 895 C CA . LYS A 1 107 ? -10.531 -16.091 0.306 1.00 92.00 107 LYS A CA 1
ATOM 896 C C . LYS A 1 107 ? -10.810 -17.315 -0.580 1.00 92.00 107 LYS A C 1
ATOM 898 O O . LYS A 1 107 ? -11.029 -18.400 -0.052 1.00 92.00 107 LYS A O 1
ATOM 903 N N . ASN A 1 108 ? -10.834 -17.139 -1.900 1.00 92.62 108 ASN A N 1
ATOM 904 C CA . ASN A 1 108 ? -11.130 -18.206 -2.866 1.00 92.62 108 ASN A CA 1
ATOM 905 C C . ASN A 1 108 ? -9.907 -18.597 -3.707 1.00 92.62 108 ASN A C 1
ATOM 907 O O . ASN A 1 108 ? -10.061 -19.158 -4.791 1.00 92.62 108 ASN A O 1
ATOM 911 N N . LEU A 1 109 ? -8.708 -18.256 -3.241 1.00 95.19 109 LEU A N 1
ATOM 912 C CA . LEU A 1 109 ? -7.455 -18.505 -3.937 1.00 95.19 109 LEU A CA 1
ATOM 913 C C . LEU A 1 109 ? -6.567 -19.448 -3.114 1.00 95.19 109 LEU A C 1
ATOM 915 O O . LEU A 1 109 ? -6.698 -19.486 -1.889 1.00 95.19 109 LEU A O 1
ATOM 919 N N . PRO A 1 110 ? -5.651 -20.197 -3.757 1.00 94.06 110 PRO A N 1
ATOM 920 C CA . PRO A 1 110 ? -4.719 -21.069 -3.041 1.00 94.06 110 PRO A CA 1
ATOM 921 C C . PRO A 1 110 ? -3.828 -20.306 -2.050 1.00 94.06 110 PRO A C 1
ATOM 923 O O . PRO A 1 110 ? -3.497 -20.823 -0.986 1.00 94.06 110 PRO A O 1
ATOM 926 N N . SER A 1 111 ? -3.466 -19.066 -2.385 1.00 92.88 111 SER A N 1
ATOM 927 C CA . SER A 1 111 ? -2.764 -18.125 -1.511 1.00 92.88 111 SER A CA 1
ATOM 928 C C . SER A 1 111 ? -3.003 -16.682 -1.971 1.00 92.88 111 SER A C 1
ATOM 930 O O . SER A 1 111 ? -3.525 -16.447 -3.067 1.00 92.88 111 SER A O 1
ATOM 932 N N . ILE A 1 112 ? -2.581 -15.706 -1.160 1.00 93.81 112 ILE A N 1
ATOM 933 C CA . ILE A 1 112 ? -2.606 -14.276 -1.519 1.00 93.81 112 ILE A CA 1
ATOM 934 C C . ILE A 1 112 ? -1.831 -13.962 -2.805 1.00 93.81 112 ILE A C 1
ATOM 936 O O . ILE A 1 112 ? -2.165 -13.001 -3.491 1.00 93.81 112 ILE A O 1
ATOM 940 N N . TYR A 1 113 ? -0.834 -14.775 -3.165 1.00 95.06 113 TYR A N 1
ATOM 941 C CA . TYR A 1 113 ? 0.011 -14.544 -4.339 1.00 95.06 113 TYR A CA 1
ATOM 942 C C . TYR A 1 113 ? -0.713 -14.829 -5.658 1.00 95.06 113 TYR A C 1
ATOM 944 O O . TYR A 1 113 ? -0.253 -14.424 -6.715 1.00 95.06 113 TYR A O 1
ATOM 952 N N . TYR A 1 114 ? -1.878 -15.476 -5.629 1.00 96.12 114 TYR A N 1
ATOM 953 C CA . TYR A 1 114 ? -2.711 -15.664 -6.822 1.00 96.12 114 TYR A CA 1
ATOM 954 C C . TYR A 1 114 ? -3.640 -14.473 -7.101 1.00 96.12 114 TYR A C 1
ATOM 956 O O . TYR A 1 114 ? -4.416 -14.501 -8.060 1.00 96.12 114 TYR A O 1
ATOM 964 N N . VAL A 1 115 ? -3.622 -13.440 -6.255 1.00 96.56 115 VAL A N 1
ATOM 965 C CA . VAL A 1 115 ? -4.424 -12.236 -6.471 1.00 96.56 115 VAL A CA 1
ATOM 966 C C . VAL A 1 115 ? -3.905 -11.512 -7.712 1.00 96.56 115 VAL A C 1
ATOM 968 O O . VAL A 1 115 ? -2.719 -11.240 -7.841 1.00 96.56 115 VAL A O 1
ATOM 971 N N . ALA A 1 116 ? -4.808 -11.182 -8.634 1.00 96.00 116 ALA A N 1
ATOM 972 C CA . ALA A 1 116 ? -4.455 -10.427 -9.830 1.00 96.00 116 ALA A CA 1
ATOM 973 C C . ALA A 1 116 ? -4.224 -8.940 -9.506 1.00 96.00 116 ALA A C 1
ATOM 975 O O . ALA A 1 116 ? -5.065 -8.317 -8.847 1.00 96.00 116 ALA A O 1
ATOM 976 N N . ASP A 1 117 ? -3.144 -8.364 -10.039 1.00 96.12 117 ASP A N 1
ATOM 977 C CA . ASP A 1 117 ? -2.852 -6.930 -9.958 1.00 96.12 117 ASP A CA 1
ATOM 978 C C . ASP A 1 117 ? -3.737 -6.147 -10.938 1.00 96.12 117 ASP A C 1
ATOM 980 O O . ASP A 1 117 ? -3.497 -6.094 -12.144 1.00 96.12 117 ASP A O 1
ATOM 984 N N . ASN A 1 118 ? -4.839 -5.603 -10.429 1.00 95.81 118 ASN A N 1
ATOM 985 C CA . ASN A 1 118 ? -5.763 -4.787 -11.204 1.00 95.81 118 ASN A CA 1
ATOM 986 C C . ASN A 1 118 ? -6.504 -3.787 -10.311 1.00 95.81 118 ASN A C 1
ATOM 988 O O . ASN A 1 118 ? -6.654 -3.976 -9.102 1.00 95.81 118 ASN A O 1
ATOM 992 N N . TRP A 1 119 ? -7.052 -2.748 -10.943 1.00 95.94 119 TRP A N 1
ATOM 993 C CA . TRP A 1 119 ? -7.780 -1.679 -10.259 1.00 95.94 119 TRP A CA 1
ATOM 994 C C . TRP A 1 119 ? -9.013 -2.155 -9.491 1.00 95.94 119 TRP A C 1
ATOM 996 O O . TRP A 1 119 ? -9.372 -1.544 -8.490 1.00 95.94 119 TRP A O 1
ATOM 1006 N N . GLN A 1 120 ? -9.681 -3.231 -9.913 1.00 97.06 120 GLN A N 1
ATOM 1007 C CA . GLN A 1 120 ? -10.839 -3.748 -9.181 1.00 97.06 120 GLN A 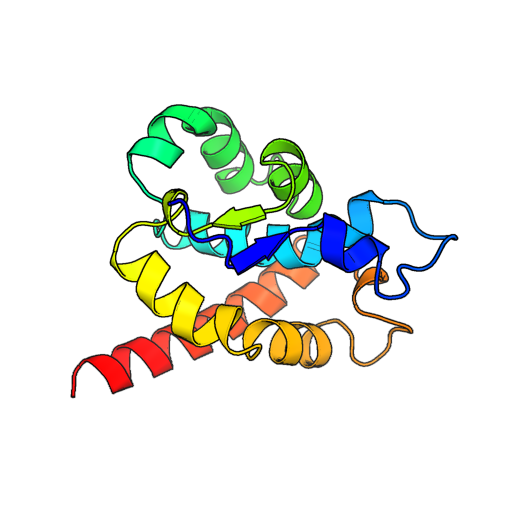CA 1
ATOM 1008 C C . GLN A 1 120 ? -10.416 -4.311 -7.818 1.00 97.06 120 GLN A C 1
ATOM 1010 O O . GLN A 1 120 ? -11.047 -4.010 -6.805 1.00 97.06 120 GLN A O 1
ATOM 1015 N N . ASN A 1 121 ? -9.343 -5.098 -7.781 1.00 97.62 121 ASN A N 1
ATOM 1016 C CA . ASN A 1 121 ? -8.793 -5.652 -6.549 1.00 97.62 121 ASN A CA 1
ATOM 1017 C C . ASN A 1 121 ? -8.178 -4.565 -5.668 1.00 97.62 121 ASN A C 1
ATOM 1019 O O . ASN A 1 121 ? -8.468 -4.539 -4.471 1.00 97.62 121 ASN A O 1
ATOM 1023 N N . TYR A 1 122 ? -7.430 -3.629 -6.262 1.00 98.00 122 TYR A N 1
ATOM 1024 C CA . TYR A 1 122 ? -6.930 -2.461 -5.542 1.00 98.00 122 TYR A CA 1
ATOM 1025 C C . TYR A 1 122 ? -8.072 -1.687 -4.879 1.00 98.00 122 TYR A C 1
ATOM 1027 O O . TYR A 1 122 ? -8.045 -1.496 -3.672 1.00 98.00 122 TYR A O 1
ATOM 1035 N N . ASN A 1 123 ? -9.135 -1.344 -5.615 1.00 98.19 123 ASN A N 1
ATOM 1036 C CA . ASN A 1 123 ? -10.268 -0.594 -5.066 1.00 98.19 123 ASN A CA 1
ATOM 1037 C C . ASN A 1 123 ? -10.973 -1.311 -3.907 1.00 98.19 123 ASN A C 1
ATOM 1039 O O . ASN A 1 123 ? -11.418 -0.660 -2.964 1.00 98.19 123 ASN A O 1
ATOM 1043 N N . ARG A 1 124 ? -11.079 -2.645 -3.953 1.00 98.44 124 ARG A N 1
ATOM 1044 C CA . ARG A 1 124 ? -11.652 -3.432 -2.848 1.00 98.44 124 ARG A CA 1
ATOM 1045 C C . ARG A 1 124 ? -10.789 -3.335 -1.594 1.00 98.44 124 ARG A C 1
ATOM 1047 O O . ARG A 1 124 ? -11.331 -3.150 -0.509 1.00 98.44 124 ARG A O 1
ATOM 1054 N N . MET A 1 125 ? -9.468 -3.423 -1.750 1.00 98.50 125 MET A N 1
ATOM 1055 C CA . MET A 1 125 ? -8.544 -3.222 -0.637 1.00 98.50 125 MET A CA 1
ATOM 1056 C C . MET A 1 125 ? -8.527 -1.779 -0.157 1.00 98.50 125 MET A C 1
ATOM 1058 O O . MET A 1 125 ? -8.615 -1.567 1.041 1.00 98.50 125 MET A O 1
ATOM 1062 N N . ARG A 1 126 ? -8.514 -0.796 -1.059 1.00 98.44 126 ARG A N 1
ATOM 1063 C CA . ARG A 1 126 ? -8.595 0.634 -0.747 1.00 98.44 126 ARG A CA 1
ATOM 1064 C C . ARG A 1 126 ? -9.766 0.922 0.194 1.00 98.44 126 ARG A C 1
ATOM 1066 O O . ARG A 1 126 ? -9.541 1.440 1.278 1.00 98.44 126 ARG A O 1
ATOM 1073 N N . CYS A 1 127 ? -10.979 0.468 -0.145 1.00 98.56 127 CYS A N 1
ATOM 1074 C CA . CYS A 1 127 ? -12.150 0.617 0.729 1.00 98.56 127 CYS A CA 1
ATOM 1075 C C . CYS A 1 127 ? -11.938 -0.008 2.116 1.00 98.56 127 CYS A C 1
ATOM 1077 O O . CYS A 1 127 ? -12.333 0.572 3.122 1.00 98.56 127 CYS A O 1
ATOM 1079 N N . ARG A 1 128 ? -11.307 -1.185 2.182 1.00 98.69 128 ARG A N 1
ATOM 1080 C CA . ARG A 1 128 ? -11.044 -1.855 3.456 1.00 98.69 128 ARG A CA 1
ATOM 1081 C C . ARG A 1 128 ? -10.004 -1.116 4.300 1.00 98.69 128 ARG A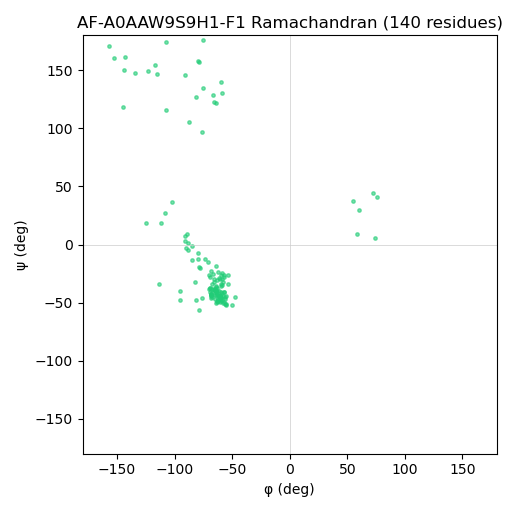 C 1
ATOM 1083 O O . ARG A 1 128 ? -10.168 -0.999 5.511 1.00 98.69 128 ARG A O 1
ATOM 1090 N N . ILE A 1 129 ? -8.941 -0.615 3.678 1.00 98.69 129 ILE A N 1
ATOM 1091 C CA . ILE A 1 129 ? -7.907 0.156 4.370 1.00 98.69 129 ILE A CA 1
ATOM 1092 C C . ILE A 1 129 ? -8.489 1.500 4.837 1.00 98.69 129 ILE A C 1
ATOM 1094 O O . ILE A 1 129 ? -8.222 1.893 5.968 1.00 98.69 129 ILE A O 1
ATOM 1098 N N . ASP A 1 130 ? -9.353 2.141 4.039 1.00 98.69 130 ASP A N 1
ATOM 1099 C CA . ASP A 1 130 ? -10.079 3.363 4.419 1.00 98.69 130 ASP A CA 1
ATOM 1100 C C . ASP A 1 130 ? -10.902 3.159 5.705 1.00 98.69 130 ASP A C 1
ATOM 1102 O O . ASP A 1 130 ? -10.811 3.972 6.625 1.00 98.69 130 ASP A O 1
ATOM 1106 N N . GLU A 1 131 ? -11.660 2.056 5.810 1.00 98.38 131 GLU A N 1
ATOM 1107 C CA . GLU A 1 131 ? -12.406 1.695 7.031 1.00 98.38 131 GLU A CA 1
ATOM 1108 C C . GLU A 1 131 ? -11.472 1.590 8.246 1.00 98.38 131 GLU A C 1
ATOM 1110 O O . GLU A 1 131 ? -11.710 2.202 9.287 1.00 98.38 131 GLU A O 1
ATOM 1115 N N . ARG A 1 132 ? -10.366 0.850 8.102 1.00 98.25 132 ARG A N 1
ATOM 1116 C CA . ARG A 1 132 ? -9.388 0.637 9.180 1.00 98.25 132 ARG A CA 1
ATOM 1117 C C . ARG A 1 132 ? -8.694 1.919 9.600 1.00 98.25 132 ARG A C 1
ATOM 1119 O O . ARG A 1 132 ? -8.444 2.118 10.788 1.00 98.25 132 ARG A O 1
ATOM 1126 N N . PHE A 1 133 ? -8.379 2.773 8.637 1.00 98.31 133 PHE A N 1
ATOM 1127 C CA . PHE A 1 133 ? -7.752 4.059 8.879 1.00 98.31 133 PHE A CA 1
ATOM 1128 C C . PHE A 1 133 ? -8.697 5.016 9.599 1.00 98.31 133 PHE A C 1
ATOM 1130 O O . PHE A 1 133 ? -8.290 5.663 10.565 1.00 98.31 133 PHE A O 1
ATOM 1137 N N . TYR A 1 134 ? -9.965 5.061 9.184 1.00 97.50 134 TYR A N 1
ATOM 1138 C CA . TYR A 1 134 ? -10.997 5.845 9.853 1.00 97.50 134 TYR A CA 1
ATOM 1139 C C . TYR A 1 134 ? -11.195 5.399 11.308 1.00 97.50 134 TYR A C 1
ATOM 1141 O O . TYR A 1 134 ? -11.125 6.229 12.217 1.00 97.50 134 TYR A O 1
ATOM 1149 N N . ASP A 1 135 ? -11.359 4.094 11.540 1.00 97.25 135 ASP A N 1
ATOM 1150 C CA . ASP A 1 135 ? -11.516 3.531 12.884 1.00 97.25 135 ASP A CA 1
ATOM 1151 C C . ASP A 1 135 ? -10.295 3.835 13.762 1.00 97.25 135 ASP A C 1
ATOM 1153 O O . ASP A 1 135 ? -10.427 4.280 14.905 1.00 97.25 135 ASP A O 1
ATOM 1157 N N . TRP A 1 136 ? -9.087 3.645 13.221 1.00 97.31 136 TRP A N 1
ATOM 1158 C CA . TRP A 1 136 ? -7.838 3.942 13.920 1.00 97.31 136 TRP A CA 1
ATOM 1159 C C . TRP A 1 136 ? -7.722 5.421 14.298 1.00 97.31 136 TRP A C 1
ATOM 1161 O O . TRP A 1 136 ? -7.364 5.736 15.438 1.00 97.31 136 TRP A O 1
ATOM 1171 N N . LYS A 1 137 ? -8.068 6.334 13.381 1.00 95.44 137 LYS A N 1
ATOM 1172 C CA . LYS A 1 137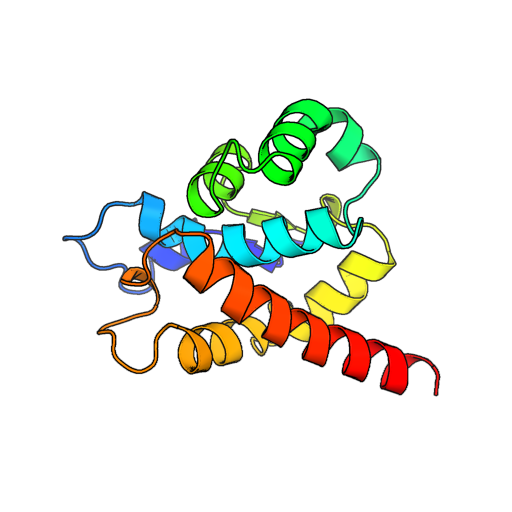 ? -8.092 7.775 13.656 1.00 95.44 137 LYS A CA 1
ATOM 1173 C C . LYS A 1 137 ? -9.075 8.122 14.756 1.00 95.44 137 LYS A C 1
ATOM 1175 O O . LYS A 1 137 ? -8.737 8.913 15.632 1.00 95.44 137 LYS A O 1
ATOM 1180 N N . PHE A 1 138 ? -10.268 7.539 14.712 1.00 94.31 138 PHE A N 1
ATOM 1181 C CA . PHE A 1 138 ? -11.294 7.782 15.715 1.00 94.31 138 PHE A CA 1
ATOM 1182 C C . PHE A 1 138 ? -10.835 7.320 17.101 1.00 94.31 138 PHE A C 1
ATOM 1184 O O . PHE A 1 138 ? -10.964 8.069 18.061 1.00 94.31 138 PHE A O 1
ATOM 1191 N N . MET A 1 139 ? -10.229 6.133 17.206 1.00 92.00 139 MET A N 1
ATOM 1192 C CA . MET A 1 139 ? -9.699 5.616 18.473 1.00 92.00 139 MET A CA 1
ATOM 1193 C C . MET A 1 139 ? -8.501 6.413 18.998 1.00 92.00 139 MET A C 1
ATOM 1195 O O . MET A 1 139 ? -8.361 6.555 20.203 1.00 92.00 139 MET A O 1
ATOM 1199 N N . SER A 1 140 ? -7.651 6.936 18.110 1.00 82.69 140 SER A N 1
ATOM 1200 C CA . SER A 1 140 ? -6.419 7.650 18.484 1.00 82.69 140 SER A CA 1
ATOM 1201 C C . SER A 1 140 ? -6.646 9.108 18.912 1.00 82.69 140 SER A C 1
ATOM 1203 O O . SER A 1 140 ? -5.699 9.778 19.319 1.00 82.69 140 SER A O 1
ATOM 1205 N N . GLN A 1 141 ? -7.872 9.625 18.775 1.00 69.00 141 GLN A N 1
ATOM 1206 C CA . GLN A 1 141 ? -8.269 10.958 19.252 1.00 69.00 141 GLN A CA 1
ATOM 1207 C C . GLN A 1 141 ? -8.777 10.956 20.705 1.00 69.00 141 GLN A C 1
ATOM 1209 O O . GLN A 1 141 ? -9.050 12.030 21.247 1.00 69.00 141 GLN A O 1
ATOM 1214 N N . TYR A 1 142 ? -8.887 9.777 21.322 1.00 46.00 142 TYR A N 1
ATOM 1215 C CA . TYR A 1 142 ? -9.260 9.566 22.723 1.00 46.00 142 TYR A CA 1
ATOM 1216 C C . TYR A 1 142 ? -8.088 8.980 23.513 1.00 46.00 142 TYR A C 1
ATOM 1218 O O . TYR A 1 142 ? -8.039 9.247 24.735 1.00 46.00 142 TYR A O 1
#

Secondary structure (DSSP, 8-state):
---EEEEHHHHHHTT--TTS-THHHHHHHHHHHHHHHHTT-B-HHHHHHHHHHHHHHHTTSS-HHHHHHHTTTEEEGGGB-HHHHHHHIIIIITTHHHHHHIIIIITTSSSGGG---SHHHHHHHHHHHHHHHHHHHHHHT-

pLDDT: mean 93.15, std 8.06, range [45.91, 98.69]

Mean predicted aligned error: 3.44 Å

InterPro domains:
  IPR057154 Domain of unknown function DUF7832 [PF25191] (4-115)

Organism: NCBI:txid413964

Radius of gyration: 14.4 Å; Cα contacts (8 Å, |Δi|>4): 173; chains: 1; bounding box: 31×36×38 Å

Solvent-accessible surface area (backbone atoms only — not comparable to full-atom values): 7938 Å² total; per-residue (Å²): 129,86,53,70,71,45,49,42,71,58,47,63,74,68,73,51,64,85,90,54,67,74,61,37,61,19,31,71,59,6,47,53,54,51,48,33,59,76,69,65,26,46,15,70,70,39,42,75,76,39,48,68,60,55,53,34,43,79,69,66,74,52,57,35,24,61,54,17,52,80,56,79,24,59,44,40,46,69,51,25,25,80,65,32,35,56,48,41,50,62,36,48,61,66,46,50,44,62,50,50,46,33,66,73,64,16,71,91,44,100,41,64,56,71,52,71,88,45,68,70,55,44,50,57,48,47,56,53,52,49,52,54,50,51,52,50,51,59,60,72,77,110